Protein AF-A0A9Q0XTI0-F1 (afdb_monomer_lite)

Organism: NCBI:txid171643

Secondary structure (DSSP, 8-state):
--HHHHHHHHHHHHHHHHHHHHHHHHHHHHHHHHHHHHHHHHHHHHHIIIIIHHHHHHHHHHHHHHHHHIIIIIHHHHHHHHHHHHHHHHHHHHIIIIIHHHHHHHHHHH-

Foldseek 3Di:
DVVVVVVVVVVVVVVVVVVVVVVVVVVVVVVVVVVVVVCVVVVVVVVCVVPVVVVVVVVVVVCVVVVCCCVVPVVVVVVVVVVVVVVVVVVVCCCVPPVVVVVVVVVVVVD

pLDDT: mean 83.45, std 9.12, range [47.94, 94.75]

Structure (mmCIF, N/CA/C/O backbone):
data_AF-A0A9Q0XTI0-F1
#
_entry.id   AF-A0A9Q0XTI0-F1
#
loop_
_atom_site.group_PDB
_atom_site.id
_atom_site.type_symbol
_atom_site.label_atom_id
_atom_site.label_alt_id
_atom_site.label_comp_id
_atom_site.label_asym_id
_atom_site.label_entity_id
_atom_site.label_seq_id
_atom_site.pdbx_PDB_ins_code
_atom_site.Cartn_x
_atom_site.Cartn_y
_atom_site.Cartn_z
_atom_site.occupancy
_atom_site.B_iso_or_equiv
_atom_site.auth_seq_id
_atom_site.auth_comp_id
_atom_site.auth_asym_id
_atom_site.auth_atom_id
_atom_site.pdbx_PDB_model_num
ATOM 1 N N . MET A 1 1 ? -58.675 4.256 59.075 1.00 47.94 1 MET A N 1
ATOM 2 C CA . MET A 1 1 ? -58.353 4.710 57.698 1.00 47.94 1 MET A CA 1
ATOM 3 C C . MET A 1 1 ? -56.946 5.324 57.542 1.00 47.94 1 MET A C 1
ATOM 5 O O . MET A 1 1 ? -56.525 5.539 56.415 1.00 47.94 1 MET A O 1
ATOM 9 N N . ALA A 1 2 ? -56.177 5.550 58.621 1.00 52.28 2 ALA A N 1
ATOM 10 C CA . ALA A 1 2 ? -54.845 6.176 58.552 1.00 52.28 2 ALA A CA 1
ATOM 11 C C . ALA A 1 2 ? -53.699 5.240 58.092 1.00 52.28 2 ALA A C 1
ATOM 13 O O . ALA A 1 2 ? -52.736 5.691 57.480 1.00 52.28 2 ALA A O 1
ATOM 14 N N . ILE A 1 3 ? -53.818 3.926 58.316 1.00 53.50 3 ILE A N 1
ATOM 15 C CA . ILE A 1 3 ? -52.747 2.939 58.050 1.00 53.50 3 ILE A CA 1
ATOM 16 C C . ILE A 1 3 ? -52.538 2.694 56.540 1.00 53.50 3 ILE A C 1
ATOM 18 O O . ILE A 1 3 ? -51.439 2.402 56.078 1.00 53.50 3 ILE A O 1
ATOM 22 N N . HIS A 1 4 ? -53.579 2.887 55.727 1.00 52.53 4 HIS A N 1
ATOM 23 C CA . HIS A 1 4 ? -53.496 2.706 54.272 1.00 52.53 4 HIS A CA 1
ATOM 24 C C . HIS A 1 4 ? -52.693 3.818 53.566 1.00 52.53 4 HIS A C 1
ATOM 26 O O . HIS A 1 4 ? -52.244 3.641 52.429 1.00 52.53 4 HIS A O 1
ATOM 32 N N . ILE A 1 5 ? -52.510 4.964 54.232 1.00 57.59 5 ILE A N 1
ATOM 33 C CA . ILE A 1 5 ? -51.830 6.146 53.689 1.00 57.59 5 ILE A CA 1
ATOM 34 C C . ILE A 1 5 ? -50.306 5.992 53.823 1.00 57.59 5 ILE A C 1
ATOM 36 O O . ILE A 1 5 ? -49.574 6.306 52.883 1.00 57.59 5 ILE A O 1
ATOM 40 N N . THR A 1 6 ? -49.824 5.412 54.926 1.00 62.59 6 THR A N 1
ATOM 41 C CA . THR A 1 6 ? -48.395 5.135 55.155 1.00 62.59 6 THR A CA 1
ATOM 42 C C . THR A 1 6 ? -47.876 3.994 54.279 1.00 62.59 6 THR A C 1
ATOM 44 O O . THR A 1 6 ? -46.818 4.133 53.665 1.00 62.59 6 THR A O 1
ATOM 47 N N . ALA A 1 7 ? -48.653 2.919 54.102 1.00 66.94 7 ALA A N 1
ATOM 48 C CA . ALA A 1 7 ? -48.289 1.808 53.215 1.00 66.94 7 ALA A CA 1
ATOM 49 C C . ALA A 1 7 ? -48.103 2.257 51.749 1.00 66.94 7 ALA A C 1
ATO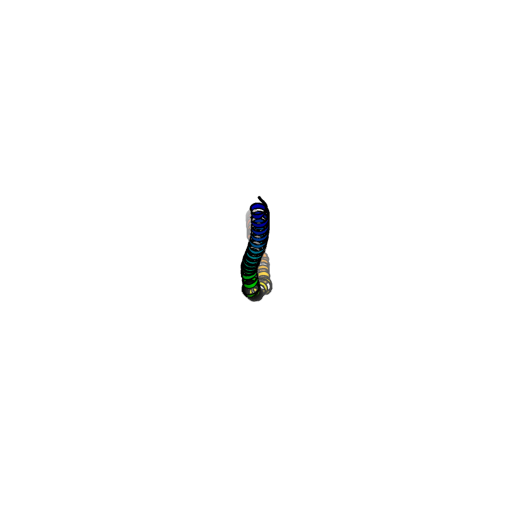M 51 O O . ALA A 1 7 ? -47.138 1.874 51.085 1.00 66.94 7 ALA A O 1
ATOM 52 N N . ARG A 1 8 ? -48.978 3.145 51.249 1.00 71.81 8 ARG A N 1
ATOM 53 C CA . ARG A 1 8 ? -48.851 3.731 49.900 1.00 71.81 8 ARG A CA 1
ATOM 54 C C . ARG A 1 8 ? -47.629 4.638 49.749 1.00 71.81 8 ARG A C 1
ATOM 56 O O . ARG A 1 8 ? -47.077 4.703 48.652 1.00 71.81 8 ARG A O 1
ATOM 63 N N . GLY A 1 9 ? -47.228 5.348 50.805 1.00 77.25 9 GLY A N 1
ATOM 64 C CA . GLY A 1 9 ? -46.028 6.190 50.811 1.00 77.25 9 GLY A CA 1
ATOM 65 C C . GLY A 1 9 ? -44.742 5.364 50.741 1.00 77.25 9 GLY A C 1
ATOM 66 O O . GLY A 1 9 ? -43.887 5.625 49.894 1.00 77.25 9 GLY A O 1
ATOM 67 N N . ILE A 1 10 ? -44.660 4.306 51.553 1.00 80.00 10 ILE A N 1
ATOM 68 C CA . ILE A 1 10 ? -43.525 3.370 51.586 1.00 80.00 10 ILE A CA 1
ATOM 69 C C . ILE A 1 10 ? -43.374 2.659 50.237 1.00 80.00 10 ILE A C 1
ATOM 71 O O . ILE A 1 10 ? -42.282 2.638 49.670 1.00 80.00 10 ILE A O 1
ATOM 75 N N . PHE A 1 11 ? -44.475 2.170 49.658 1.00 82.75 11 PHE A N 1
ATOM 76 C CA . PHE A 1 11 ? -44.453 1.511 48.349 1.00 82.75 11 PHE A CA 1
ATOM 77 C C . PHE A 1 11 ? -43.999 2.455 47.221 1.00 82.75 11 PHE A C 1
ATOM 79 O O . PHE A 1 11 ? -43.271 2.054 46.313 1.00 82.75 11 PHE A O 1
ATOM 86 N N . ARG A 1 12 ? -44.371 3.743 47.291 1.00 81.06 12 ARG A N 1
ATOM 87 C CA . ARG A 1 12 ? -43.904 4.766 46.339 1.00 81.06 12 ARG A CA 1
ATOM 88 C C . ARG A 1 12 ? -42.403 5.032 46.466 1.00 81.06 12 ARG A C 1
ATOM 90 O O . ARG A 1 12 ? -41.736 5.186 45.445 1.00 81.06 12 ARG A O 1
ATOM 97 N N . CYS A 1 13 ? -41.884 5.079 47.693 1.00 83.31 13 CYS A N 1
ATOM 98 C CA . CYS A 1 13 ? -40.461 5.286 47.954 1.00 83.31 13 CYS A CA 1
ATOM 99 C C . CYS A 1 13 ? -39.633 4.084 47.477 1.00 83.31 13 CYS A C 1
ATOM 101 O O . CYS A 1 13 ? -38.671 4.254 46.731 1.00 83.31 13 CYS A O 1
ATOM 103 N N . PHE A 1 14 ? -40.092 2.868 47.785 1.00 85.25 14 PHE A N 1
ATOM 104 C CA . PHE A 1 14 ? -39.481 1.627 47.311 1.00 85.25 14 PHE A CA 1
ATOM 105 C C . PHE A 1 14 ? -39.441 1.556 45.780 1.00 85.25 14 PHE A C 1
ATOM 107 O O . PHE A 1 14 ? -38.397 1.274 45.201 1.00 85.25 14 PHE A O 1
ATOM 114 N N . ARG A 1 15 ? -40.541 1.912 45.102 1.00 87.19 15 ARG A N 1
ATOM 115 C CA . ARG A 1 15 ? -40.588 1.960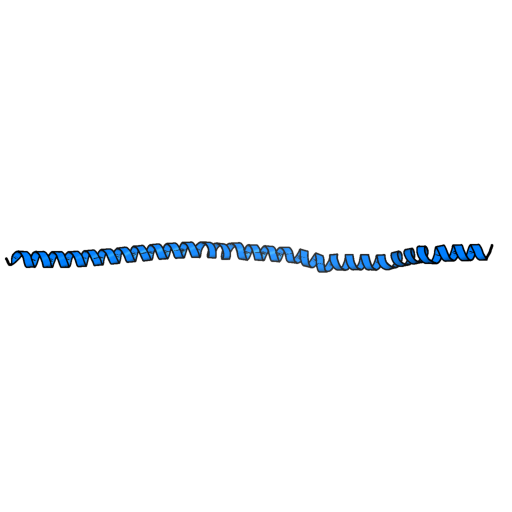 43.632 1.00 87.19 15 ARG A CA 1
ATOM 116 C C . ARG A 1 15 ? -39.605 2.978 43.044 1.00 87.19 15 ARG A C 1
ATOM 118 O O . ARG A 1 15 ? -39.006 2.702 42.009 1.00 87.19 15 ARG A O 1
ATOM 125 N N . LYS A 1 16 ? -39.419 4.136 43.690 1.00 88.56 16 LYS A N 1
ATOM 126 C CA . LYS A 1 16 ? -38.415 5.134 43.280 1.00 88.56 16 LYS A CA 1
ATOM 127 C C . LYS A 1 16 ? -36.994 4.601 43.433 1.00 88.56 16 LYS A C 1
ATOM 129 O O . LYS A 1 16 ? -36.211 4.731 42.501 1.00 88.56 16 LYS A O 1
ATOM 134 N N . ILE A 1 17 ? -36.681 3.982 44.570 1.00 88.56 17 ILE A N 1
ATOM 135 C CA . ILE A 1 17 ? -35.359 3.401 44.834 1.00 88.56 17 ILE A CA 1
ATOM 136 C C . ILE A 1 17 ? -35.063 2.287 43.827 1.00 88.56 17 ILE A C 1
ATOM 138 O O . ILE A 1 17 ? -34.018 2.314 43.187 1.00 88.56 17 ILE A O 1
ATOM 142 N N . LEU A 1 18 ? -36.012 1.372 43.610 1.00 89.38 18 LEU A N 1
ATOM 143 C CA . LEU A 1 18 ? -35.893 0.308 42.613 1.00 89.38 18 LEU A CA 1
ATOM 144 C C . LEU A 1 18 ? -35.651 0.880 41.209 1.00 89.38 18 LEU A C 1
ATOM 146 O O . LEU A 1 18 ? -34.775 0.405 40.496 1.00 89.38 18 LEU A O 1
ATOM 150 N N . SER A 1 19 ? -36.392 1.926 40.830 1.00 90.25 19 SER A N 1
ATOM 151 C CA . SER A 1 19 ? -36.207 2.597 39.542 1.00 90.25 19 SER A CA 1
ATOM 152 C C . SER A 1 19 ? -34.813 3.205 39.413 1.00 90.25 19 SER A C 1
ATOM 154 O O . SER A 1 19 ? -34.203 3.051 38.367 1.00 90.25 19 SER A O 1
ATOM 156 N N . ILE A 1 20 ? -34.299 3.869 40.453 1.00 92.50 20 ILE A N 1
ATOM 157 C CA . ILE A 1 20 ? -32.959 4.475 40.438 1.00 92.50 20 ILE A CA 1
ATOM 158 C C . ILE A 1 20 ? -31.886 3.394 40.311 1.00 92.50 20 ILE A C 1
ATOM 160 O O . ILE A 1 20 ? -30.997 3.519 39.473 1.00 92.50 20 ILE A O 1
ATOM 164 N N . VAL A 1 21 ? -31.990 2.319 41.095 1.00 93.62 21 VAL A N 1
ATOM 165 C CA . VAL A 1 21 ? -31.057 1.186 41.028 1.00 93.62 21 VAL A CA 1
ATOM 166 C C . VAL A 1 21 ? -31.064 0.572 39.630 1.00 93.62 21 VAL A C 1
ATOM 168 O O . VAL A 1 21 ? -30.000 0.335 39.067 1.00 93.62 21 VAL A O 1
ATOM 171 N N . PHE A 1 22 ? -32.245 0.380 39.036 1.00 91.75 22 PHE A N 1
ATOM 172 C CA . PHE A 1 22 ? -32.365 -0.156 37.683 1.00 91.75 22 PHE A CA 1
ATOM 173 C C . PHE A 1 22 ? -31.726 0.769 36.640 1.00 91.75 22 PHE A C 1
ATOM 175 O O . PHE A 1 22 ? -31.006 0.293 35.768 1.00 91.75 22 PHE A O 1
ATOM 182 N N . THR A 1 23 ? -31.917 2.086 36.756 1.00 92.12 23 THR A N 1
ATOM 183 C CA . THR A 1 23 ? -31.284 3.066 35.861 1.00 92.12 23 THR A CA 1
ATOM 184 C C . THR A 1 23 ? -29.762 3.053 35.984 1.00 92.12 23 THR A C 1
ATOM 186 O O . THR A 1 23 ? -29.074 3.075 34.968 1.00 92.12 23 THR A O 1
ATOM 189 N N . VAL A 1 24 ? -29.222 2.985 37.205 1.00 93.88 24 VAL A N 1
ATOM 190 C CA . VAL A 1 24 ? -27.767 2.911 37.433 1.00 93.88 24 VAL A CA 1
ATOM 191 C C . VAL A 1 24 ? -27.192 1.633 36.825 1.00 93.88 24 VAL A C 1
ATOM 193 O O . VAL A 1 24 ? -26.192 1.693 36.117 1.00 93.88 24 VAL A O 1
ATOM 196 N N . LEU A 1 25 ? -27.858 0.496 37.034 1.00 93.00 25 LEU A N 1
ATOM 197 C CA . LEU A 1 25 ? -27.438 -0.799 36.498 1.00 93.00 25 LEU A CA 1
ATOM 198 C C . LEU A 1 25 ? -27.495 -0.812 34.962 1.00 93.00 25 LEU A C 1
ATOM 200 O O . LEU A 1 25 ? -26.594 -1.330 34.307 1.00 93.00 25 LEU A O 1
ATOM 204 N N . PHE A 1 26 ? -28.514 -0.176 34.378 1.00 93.31 26 PHE A N 1
ATOM 205 C CA . PHE A 1 26 ? -28.628 -0.022 32.931 1.00 93.31 26 PHE A CA 1
ATOM 206 C C . PHE A 1 26 ? -27.531 0.883 32.360 1.00 93.31 26 PHE A C 1
ATOM 208 O O . PHE A 1 26 ? -26.937 0.535 31.344 1.00 93.31 26 PHE A O 1
ATOM 215 N N . CYS A 1 27 ? -27.217 2.002 33.021 1.00 92.75 27 CYS A N 1
ATOM 216 C CA . CYS A 1 27 ? -26.106 2.877 32.636 1.00 92.75 27 CYS A CA 1
ATOM 217 C C . CYS A 1 27 ? -24.755 2.157 32.693 1.00 92.75 27 CYS A C 1
ATOM 219 O O . CYS A 1 27 ? -23.964 2.301 31.764 1.00 92.75 27 CYS A O 1
ATOM 221 N N . ASP A 1 28 ? -24.501 1.373 33.742 1.00 93.81 28 ASP A N 1
ATOM 222 C CA . ASP A 1 28 ? -23.265 0.594 33.878 1.00 93.81 28 ASP A CA 1
ATOM 223 C C . ASP A 1 28 ? -23.127 -0.432 32.743 1.00 93.81 28 ASP A C 1
ATOM 225 O O . ASP A 1 28 ? -22.100 -0.495 32.063 1.00 93.81 28 ASP A O 1
ATOM 229 N N . LEU A 1 29 ? -24.214 -1.152 32.444 1.00 94.00 29 LEU A N 1
ATOM 230 C CA . LEU A 1 29 ? -24.267 -2.090 31.325 1.00 94.00 29 LEU A CA 1
ATOM 231 C C . LEU A 1 29 ? -23.989 -1.388 29.986 1.00 94.00 29 LEU A C 1
ATOM 233 O O . LEU A 1 29 ? -23.196 -1.879 29.182 1.00 94.00 29 LEU A O 1
ATOM 237 N N . LEU A 1 30 ? -24.611 -0.230 29.752 1.00 93.75 30 LEU A N 1
ATOM 238 C CA . LEU A 1 30 ? -24.442 0.552 28.526 1.00 93.75 30 LEU A CA 1
ATOM 239 C C . LEU A 1 30 ? -23.010 1.057 28.367 1.00 93.75 30 LEU A C 1
ATOM 241 O O . LEU A 1 30 ? -22.450 0.982 27.2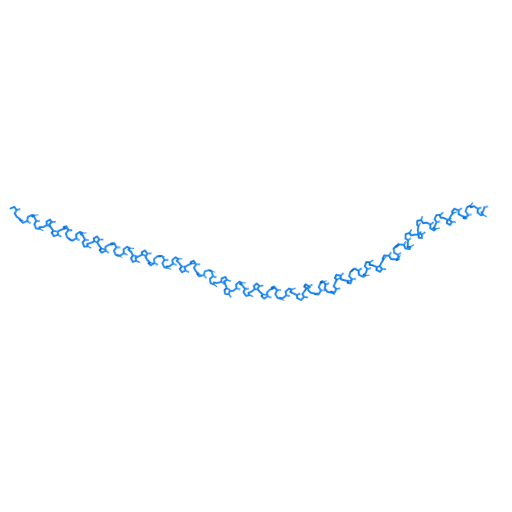75 1.00 93.75 30 LEU A O 1
ATOM 245 N N . LEU A 1 31 ? -22.404 1.528 29.457 1.00 94.75 31 LEU A N 1
ATOM 246 C CA . LEU A 1 31 ? -21.016 1.969 29.477 1.00 94.75 31 LEU A CA 1
ATOM 247 C C . LEU A 1 31 ? -20.075 0.808 29.142 1.00 94.75 31 LEU A C 1
ATOM 249 O O . LEU A 1 31 ? -19.171 0.960 28.321 1.00 94.75 31 LEU A O 1
ATOM 253 N N . ARG A 1 32 ? -20.329 -0.376 29.707 1.00 94.31 32 ARG A N 1
ATOM 254 C CA . ARG A 1 32 ? -19.529 -1.577 29.454 1.00 94.31 32 ARG A CA 1
ATOM 255 C C . ARG A 1 32 ? -19.652 -2.068 28.012 1.00 94.31 32 ARG A C 1
ATOM 257 O O . ARG A 1 32 ? -18.641 -2.405 27.400 1.00 94.31 32 ARG A O 1
ATOM 264 N N . ILE A 1 33 ? -20.865 -2.067 27.456 1.00 94.44 33 ILE A N 1
ATOM 265 C CA . ILE A 1 33 ? -21.112 -2.403 26.046 1.00 94.44 33 ILE A CA 1
ATOM 266 C C . ILE A 1 33 ? -20.415 -1.389 25.135 1.00 94.44 33 ILE A C 1
ATOM 268 O O . ILE A 1 33 ? -19.724 -1.789 24.204 1.00 94.44 33 ILE A O 1
ATOM 272 N N . SER A 1 34 ? -20.544 -0.094 25.430 1.00 94.44 34 SER A N 1
ATOM 273 C CA . SER A 1 34 ? -19.894 0.976 24.667 1.00 94.44 34 SER A CA 1
ATOM 274 C C . SER A 1 34 ? -18.372 0.824 24.669 1.00 94.44 34 SER A C 1
ATOM 276 O O . SER A 1 34 ? -17.741 0.882 23.615 1.00 94.44 34 SER A O 1
ATOM 278 N N . PHE A 1 35 ? -17.777 0.529 25.828 1.00 94.19 35 PHE A N 1
ATOM 279 C CA . PHE A 1 35 ? -16.337 0.310 25.948 1.00 94.19 35 PHE A CA 1
ATOM 280 C C . PHE A 1 35 ? -15.864 -0.914 25.155 1.00 94.19 35 PHE A C 1
ATOM 282 O O . PHE A 1 35 ? -14.860 -0.846 24.449 1.00 94.19 35 PHE A O 1
ATOM 289 N N . MET A 1 36 ? -16.607 -2.023 25.220 1.00 93.00 36 MET A N 1
ATOM 290 C CA . MET A 1 36 ? -16.309 -3.219 24.428 1.00 93.00 36 MET A CA 1
ATOM 291 C C . MET A 1 36 ? -16.402 -2.941 22.928 1.00 93.00 36 MET A C 1
ATOM 293 O O . MET A 1 36 ? -15.542 -3.379 22.171 1.00 93.00 36 MET A O 1
ATOM 297 N N . LEU A 1 37 ? -17.412 -2.185 22.501 1.00 93.00 37 LEU A N 1
ATOM 298 C CA . LEU A 1 37 ? -17.626 -1.844 21.099 1.00 93.00 37 LEU A CA 1
ATOM 299 C C . LEU A 1 37 ? -16.527 -0.907 20.579 1.00 93.00 37 LEU A C 1
ATOM 301 O O . LEU A 1 37 ? -15.994 -1.129 19.494 1.00 93.00 37 LEU A O 1
ATOM 305 N N . LEU A 1 38 ? -16.116 0.073 21.389 1.00 92.81 38 LEU A N 1
ATOM 306 C CA . LEU A 1 38 ? -14.962 0.927 21.111 1.00 92.81 38 LEU A CA 1
ATOM 307 C C . LEU A 1 38 ? -13.684 0.094 20.958 1.00 92.81 38 LEU A C 1
ATOM 309 O O . LEU A 1 38 ? -12.951 0.268 19.989 1.00 92.81 38 LEU A O 1
ATOM 313 N N . 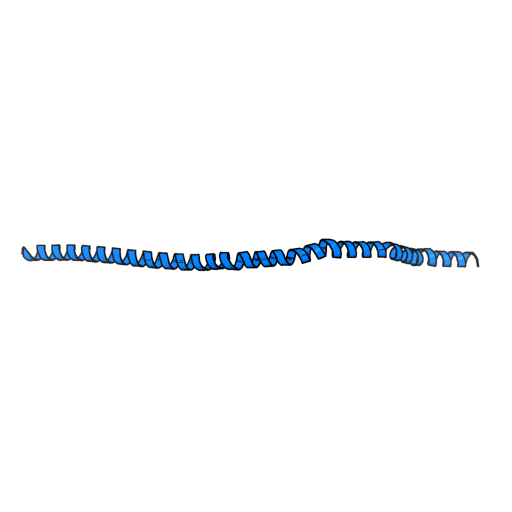PHE A 1 39 ? -13.432 -0.832 21.886 1.00 93.12 39 PHE A N 1
ATOM 314 C CA . PHE A 1 39 ? -12.265 -1.709 21.831 1.00 93.12 39 PHE A CA 1
ATOM 315 C C . PHE A 1 39 ? -12.270 -2.573 20.567 1.00 93.12 39 PHE A C 1
ATOM 317 O O . PHE A 1 39 ? -11.254 -2.673 19.883 1.00 93.12 39 PHE A O 1
ATOM 324 N N . PHE A 1 40 ? -13.425 -3.137 20.211 1.00 92.38 40 PHE A N 1
ATOM 325 C CA . PHE A 1 40 ? -13.576 -3.963 19.015 1.00 92.38 40 PHE A CA 1
ATOM 326 C C . PHE A 1 40 ? -13.348 -3.182 17.720 1.00 92.38 40 PHE A C 1
ATOM 328 O O . PHE A 1 40 ? -12.856 -3.746 16.749 1.00 92.38 40 PHE A O 1
ATOM 335 N N . ILE A 1 41 ? -13.686 -1.890 17.705 1.00 90.12 41 ILE A N 1
ATOM 336 C CA . ILE A 1 41 ? -13.393 -0.998 16.581 1.00 90.12 41 ILE A CA 1
ATOM 337 C C . ILE A 1 41 ? -11.910 -0.636 16.558 1.00 90.12 41 ILE A C 1
ATOM 339 O O . ILE A 1 41 ? -11.307 -0.648 15.493 1.00 90.12 41 ILE A O 1
ATOM 343 N N . LEU A 1 42 ? -11.301 -0.338 17.706 1.00 91.25 42 LEU A N 1
ATOM 344 C CA . LEU A 1 42 ? -9.909 0.109 17.781 1.00 91.25 42 LEU A CA 1
ATOM 345 C C . LEU A 1 42 ? -8.908 -1.011 17.453 1.00 91.25 42 LEU A C 1
ATOM 347 O O . LEU A 1 42 ? -7.867 -0.758 16.850 1.00 91.25 42 LEU A O 1
ATOM 351 N N . LEU A 1 43 ? -9.230 -2.252 17.822 1.00 90.00 43 LEU A N 1
ATOM 352 C CA . LEU A 1 43 ? -8.373 -3.421 17.632 1.00 90.00 43 LEU A CA 1
ATOM 353 C C . LEU A 1 43 ? -7.953 -3.656 16.163 1.00 90.00 43 LEU A C 1
ATOM 355 O O . LEU A 1 43 ? -6.751 -3.755 15.913 1.00 90.00 43 LEU A O 1
ATOM 359 N N . PRO A 1 44 ? -8.860 -3.701 15.164 1.00 86.31 44 PRO A N 1
ATOM 360 C CA . PRO A 1 44 ? -8.469 -3.845 13.765 1.00 86.31 44 PRO A CA 1
ATOM 361 C C . PRO A 1 44 ? -7.656 -2.650 13.255 1.00 86.31 44 PRO A C 1
ATOM 363 O O . PRO A 1 44 ? -6.730 -2.859 12.477 1.00 86.31 44 PRO A O 1
ATOM 366 N N . PHE A 1 45 ? -7.927 -1.420 13.713 1.00 88.38 45 PHE A N 1
ATOM 367 C CA . PHE A 1 45 ? -7.093 -0.264 13.353 1.00 88.38 45 PHE A CA 1
ATOM 368 C C . PHE A 1 45 ? -5.662 -0.419 13.864 1.00 88.38 45 PHE A C 1
ATOM 370 O O . PHE A 1 45 ? -4.720 -0.139 13.125 1.00 88.38 45 PHE A O 1
ATOM 377 N N . PHE A 1 46 ? -5.498 -0.904 15.094 1.00 88.25 46 PHE A N 1
ATOM 378 C CA . PHE A 1 46 ? -4.183 -1.153 15.670 1.00 88.25 46 PHE A CA 1
ATOM 379 C C . PHE A 1 46 ? -3.423 -2.236 14.896 1.00 88.25 46 PHE A C 1
ATOM 381 O O . PHE A 1 46 ? -2.263 -2.041 14.552 1.00 88.25 46 PHE A O 1
ATOM 388 N N . ILE A 1 47 ? -4.096 -3.332 14.534 1.00 85.50 47 ILE A N 1
ATOM 389 C CA . ILE A 1 47 ? -3.507 -4.420 13.737 1.00 85.50 47 ILE A CA 1
ATOM 390 C C . ILE A 1 47 ? -3.077 -3.923 12.348 1.00 85.50 47 ILE A C 1
ATOM 392 O O . ILE A 1 47 ? -1.986 -4.244 11.879 1.00 85.50 47 ILE A O 1
ATOM 396 N N . ILE A 1 48 ? -3.914 -3.123 11.680 1.00 84.88 48 ILE A N 1
ATOM 397 C CA . ILE A 1 48 ? -3.576 -2.547 10.371 1.00 84.88 48 ILE A CA 1
ATOM 398 C C . ILE A 1 48 ? -2.363 -1.624 10.500 1.00 84.88 48 ILE A C 1
ATOM 400 O O . ILE A 1 48 ? -1.433 -1.707 9.698 1.00 84.88 48 ILE A O 1
ATOM 404 N N . TYR A 1 49 ? -2.351 -0.767 11.518 1.00 85.56 49 TYR A N 1
ATOM 405 C CA . TYR A 1 49 ? -1.247 0.153 11.743 1.00 85.56 49 TYR A CA 1
ATOM 406 C C . TYR A 1 49 ? 0.071 -0.583 12.020 1.00 85.56 49 TYR A C 1
ATOM 408 O O . TYR A 1 49 ? 1.087 -0.275 11.400 1.00 85.56 49 TYR A O 1
ATOM 416 N N . ASP A 1 50 ? 0.043 -1.580 12.903 1.00 86.00 50 ASP A N 1
ATOM 417 C CA . ASP A 1 50 ? 1.243 -2.278 13.362 1.00 86.00 50 ASP A CA 1
ATOM 418 C C . ASP A 1 50 ? 1.793 -3.282 12.343 1.00 86.00 50 ASP A C 1
ATOM 420 O O . ASP A 1 50 ? 2.998 -3.501 12.278 1.00 86.00 50 ASP A O 1
ATOM 424 N N . HIS A 1 51 ? 0.944 -3.895 11.514 1.00 80.44 51 HIS A N 1
ATOM 425 C CA . HIS A 1 51 ? 1.393 -4.949 10.597 1.00 80.44 51 HIS A CA 1
ATOM 426 C C . HIS A 1 51 ? 1.313 -4.563 9.124 1.00 80.44 51 HIS A C 1
ATOM 428 O O . HIS A 1 51 ? 2.234 -4.865 8.360 1.00 80.44 51 HIS A O 1
ATOM 434 N N . VAL A 1 52 ? 0.247 -3.887 8.691 1.00 80.06 52 VAL A N 1
ATOM 435 C CA . VAL A 1 52 ? 0.022 -3.622 7.260 1.00 80.06 52 VAL A CA 1
ATOM 436 C C . VAL A 1 52 ? 0.911 -2.485 6.769 1.00 80.06 52 VAL A C 1
ATOM 438 O O . VAL A 1 52 ? 1.548 -2.623 5.727 1.00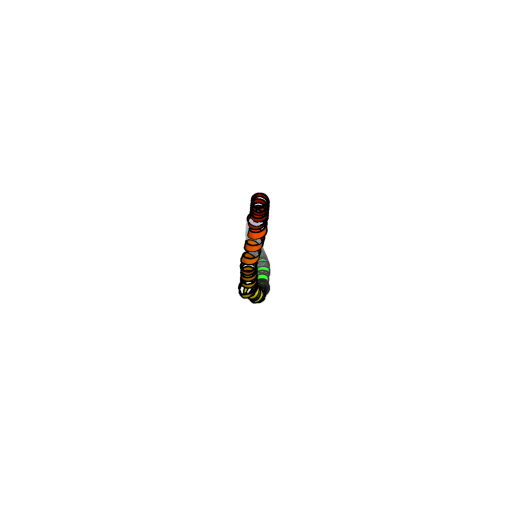 80.06 52 VAL A O 1
ATOM 441 N N . ILE A 1 53 ? 1.016 -1.393 7.528 1.00 82.06 53 ILE A N 1
ATOM 442 C CA . ILE A 1 53 ? 1.854 -0.242 7.159 1.00 82.06 53 ILE A CA 1
ATOM 443 C C . ILE A 1 53 ? 3.338 -0.625 7.017 1.00 82.06 53 ILE A C 1
ATOM 445 O O . ILE A 1 53 ? 3.912 -0.344 5.960 1.00 82.06 53 ILE A O 1
ATOM 449 N N . PRO A 1 54 ? 3.988 -1.288 7.996 1.00 84.50 54 PRO A N 1
ATOM 450 C CA . PRO A 1 54 ? 5.397 -1.645 7.849 1.00 84.50 54 PRO A CA 1
ATOM 451 C C . PRO A 1 54 ? 5.627 -2.698 6.764 1.00 84.50 54 PRO A C 1
ATOM 453 O O . PRO A 1 54 ? 6.613 -2.603 6.035 1.00 84.50 54 PRO A O 1
ATOM 456 N N . SER A 1 55 ? 4.712 -3.658 6.593 1.00 84.50 55 SER A N 1
ATOM 457 C CA . SER A 1 55 ? 4.810 -4.647 5.510 1.00 84.50 55 SER A CA 1
ATOM 458 C C . SER A 1 55 ? 4.715 -3.987 4.133 1.00 84.50 55 SER A C 1
ATOM 460 O O . SER A 1 55 ? 5.510 -4.288 3.243 1.00 84.50 55 SER A O 1
ATOM 462 N N . PHE A 1 56 ? 3.790 -3.037 3.967 1.00 84.88 56 PHE A N 1
ATOM 463 C CA . PHE A 1 56 ? 3.659 -2.257 2.739 1.00 84.88 56 PHE A CA 1
ATOM 464 C C . PHE A 1 56 ? 4.910 -1.414 2.471 1.00 84.88 56 PHE A C 1
ATOM 466 O O . PHE A 1 56 ? 5.410 -1.381 1.348 1.00 84.88 56 PHE A O 1
ATOM 473 N N . TRP A 1 57 ? 5.463 -0.782 3.508 1.00 86.38 57 TRP A N 1
ATOM 474 C CA . TRP A 1 57 ? 6.691 -0.001 3.396 1.00 86.38 57 TRP A CA 1
ATOM 475 C C . TRP A 1 57 ? 7.896 -0.857 2.982 1.00 86.38 57 TRP A C 1
ATOM 477 O O . TRP A 1 57 ? 8.658 -0.473 2.094 1.00 86.38 57 TRP A O 1
ATOM 487 N N . LEU A 1 58 ? 8.056 -2.040 3.582 1.00 88.12 58 LEU A N 1
ATOM 488 C CA . LEU A 1 58 ? 9.115 -2.987 3.224 1.00 88.12 58 LEU A CA 1
ATOM 489 C C . LEU A 1 58 ? 8.979 -3.476 1.779 1.00 88.12 58 LEU A C 1
ATOM 491 O O . LEU A 1 58 ? 9.977 -3.542 1.063 1.00 88.12 58 LEU A O 1
ATOM 495 N N . PHE A 1 59 ? 7.754 -3.763 1.337 1.00 86.12 59 PHE A N 1
ATOM 496 C CA . PHE A 1 59 ? 7.474 -4.144 -0.045 1.00 86.12 59 PHE A CA 1
ATOM 497 C C . PHE A 1 59 ? 7.781 -3.013 -1.037 1.00 86.12 59 PHE A C 1
ATOM 499 O O . PHE A 1 59 ? 8.428 -3.233 -2.059 1.00 86.12 59 PHE A O 1
ATOM 506 N N . ALA A 1 60 ? 7.379 -1.779 -0.731 1.00 82.44 60 ALA A N 1
ATOM 507 C CA . ALA A 1 60 ? 7.701 -0.630 -1.573 1.00 82.44 60 ALA A CA 1
ATOM 508 C C . ALA A 1 60 ? 9.223 -0.437 -1.692 1.00 82.44 60 ALA A C 1
ATOM 510 O O . ALA A 1 60 ? 9.753 -0.217 -2.782 1.00 82.44 60 ALA A O 1
ATOM 511 N N . ARG A 1 61 ? 9.944 -0.602 -0.579 1.00 86.75 61 ARG A N 1
ATOM 512 C CA . ARG A 1 61 ? 11.403 -0.485 -0.543 1.00 86.75 61 ARG A CA 1
ATOM 513 C C . ARG A 1 61 ? 12.111 -1.602 -1.314 1.00 86.75 61 ARG A C 1
ATOM 515 O O . ARG A 1 61 ? 13.148 -1.344 -1.917 1.00 86.75 61 ARG A O 1
ATOM 522 N N . SER A 1 62 ? 11.570 -2.821 -1.329 1.00 84.06 62 SER A N 1
ATOM 523 C CA . SER A 1 62 ? 12.135 -3.925 -2.117 1.00 84.06 62 SER A CA 1
ATOM 524 C C . SER A 1 62 ? 11.870 -3.788 -3.620 1.00 84.06 62 SER A C 1
ATOM 526 O O . SER A 1 62 ? 12.667 -4.272 -4.422 1.00 84.06 62 SER A O 1
ATOM 528 N N . MET A 1 63 ? 10.810 -3.078 -4.014 1.00 79.62 63 MET A N 1
ATOM 529 C CA . MET A 1 63 ? 10.512 -2.765 -5.418 1.00 79.62 63 MET A CA 1
ATOM 530 C C . MET A 1 63 ? 11.378 -1.640 -5.992 1.00 79.62 63 MET A C 1
ATOM 532 O O . MET A 1 63 ? 11.614 -1.595 -7.199 1.00 79.62 63 MET A O 1
ATOM 536 N N . GLN A 1 64 ? 11.894 -0.754 -5.142 1.00 82.75 64 GLN A N 1
ATOM 537 C CA . GLN A 1 64 ? 12.745 0.363 -5.547 1.00 82.75 64 GLN A CA 1
ATOM 538 C C . GLN A 1 64 ? 13.975 -0.042 -6.395 1.00 82.75 64 GLN A C 1
ATOM 540 O O . GLN A 1 64 ? 14.120 0.500 -7.488 1.00 82.75 64 GLN A O 1
ATOM 545 N N . PRO A 1 65 ? 14.820 -1.025 -6.012 1.00 80.50 65 PRO A N 1
ATOM 546 C CA . PRO A 1 65 ? 15.966 -1.426 -6.837 1.00 80.50 65 PRO A CA 1
ATOM 547 C C . PRO A 1 65 ? 15.563 -2.038 -8.186 1.00 80.50 65 PRO A C 1
ATOM 549 O O . PRO A 1 65 ? 16.312 -1.939 -9.160 1.00 80.50 65 PRO A O 1
ATOM 552 N N . ILE A 1 66 ? 14.387 -2.670 -8.266 1.00 83.94 66 ILE A N 1
ATOM 553 C CA . ILE A 1 66 ? 13.856 -3.239 -9.512 1.00 83.94 66 ILE A CA 1
ATOM 554 C C . ILE A 1 66 ? 13.469 -2.104 -10.462 1.00 83.94 66 ILE A C 1
ATOM 556 O O . ILE A 1 66 ? 13.869 -2.116 -11.627 1.00 83.94 66 ILE A O 1
ATOM 560 N N . LEU A 1 67 ? 12.755 -1.099 -9.948 1.00 80.44 67 LEU A N 1
ATOM 561 C CA . LEU A 1 67 ? 12.410 0.124 -10.674 1.00 80.44 67 LEU A CA 1
ATOM 562 C C . LEU A 1 67 ? 13.666 0.874 -11.136 1.00 80.44 67 LEU A C 1
ATOM 564 O O . LEU A 1 67 ? 13.776 1.200 -12.317 1.00 80.44 67 LEU A O 1
ATOM 568 N N . ASP A 1 68 ? 14.645 1.060 -10.251 1.00 83.69 68 ASP A N 1
ATOM 569 C CA . ASP A 1 68 ? 15.907 1.730 -10.580 1.00 83.69 68 ASP A CA 1
A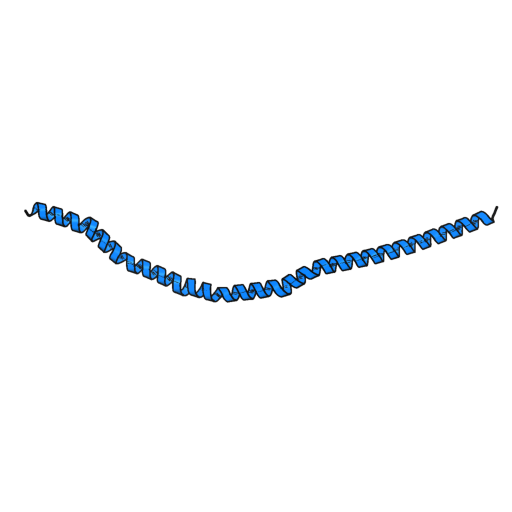TOM 570 C C . ASP A 1 68 ? 16.696 0.974 -11.654 1.00 83.69 68 ASP A C 1
ATOM 572 O O . ASP A 1 68 ? 17.251 1.578 -12.570 1.00 83.69 68 ASP A O 1
ATOM 576 N N . THR A 1 69 ? 16.721 -0.359 -11.601 1.00 80.94 69 THR A N 1
ATOM 577 C CA . THR A 1 69 ? 17.395 -1.171 -12.624 1.00 80.94 69 THR A CA 1
ATOM 578 C C . THR A 1 69 ? 16.663 -1.096 -13.964 1.00 80.94 69 THR A C 1
ATOM 580 O O . THR A 1 69 ? 17.295 -0.977 -15.019 1.00 80.94 69 THR A O 1
ATOM 583 N N . PHE A 1 70 ? 15.330 -1.131 -13.943 1.00 83.69 70 PHE A N 1
ATOM 584 C CA . PHE A 1 70 ? 14.514 -1.054 -15.148 1.00 83.69 70 PHE A CA 1
ATOM 585 C C . PHE A 1 70 ? 14.687 0.294 -15.857 1.00 83.69 70 PHE A C 1
ATOM 587 O O . PHE A 1 70 ? 15.033 0.328 -17.039 1.00 83.69 70 PHE A O 1
ATOM 594 N N . PHE A 1 71 ? 14.530 1.403 -15.132 1.00 80.25 71 PHE A N 1
ATOM 595 C CA . PHE A 1 71 ? 14.657 2.748 -15.697 1.00 80.25 71 PHE A CA 1
ATOM 596 C C . PHE A 1 71 ? 16.108 3.160 -15.949 1.00 80.25 71 PHE A C 1
ATOM 598 O O . PHE A 1 71 ? 16.391 3.813 -16.950 1.00 80.25 71 PHE A O 1
ATOM 605 N N . GLY A 1 72 ? 17.035 2.769 -15.076 1.00 80.31 72 GLY A N 1
ATOM 606 C CA . GLY A 1 72 ? 18.436 3.175 -15.159 1.00 80.31 72 GLY A CA 1
ATOM 607 C C . GLY A 1 72 ? 19.270 2.365 -16.148 1.00 80.31 72 GLY A C 1
ATOM 608 O O . GLY A 1 72 ? 20.275 2.868 -16.644 1.00 80.31 72 GLY A O 1
ATOM 609 N N . ARG A 1 73 ? 18.892 1.114 -16.449 1.00 78.50 73 ARG A N 1
ATOM 610 C CA . ARG A 1 73 ? 19.695 0.232 -17.318 1.00 78.50 73 ARG A CA 1
ATOM 611 C C . ARG A 1 73 ? 18.911 -0.388 -18.462 1.00 78.50 73 ARG A C 1
ATOM 613 O O . ARG A 1 73 ? 19.404 -0.396 -19.590 1.00 78.50 73 ARG A O 1
ATOM 620 N N . LEU A 1 74 ? 17.708 -0.899 -18.210 1.00 77.00 74 LEU A N 1
ATOM 621 C CA . LEU A 1 74 ? 16.956 -1.631 -19.233 1.00 77.00 74 LEU A CA 1
ATOM 622 C C . LEU A 1 74 ? 16.345 -0.694 -20.285 1.00 77.00 74 LEU A C 1
ATOM 624 O O . LEU A 1 74 ? 16.496 -0.919 -21.482 1.00 77.00 74 LEU A O 1
ATOM 628 N N . LEU A 1 75 ? 15.708 0.393 -19.850 1.00 83.88 75 LEU A N 1
ATOM 629 C CA . LEU A 1 75 ? 15.096 1.372 -20.749 1.00 83.88 75 LEU A CA 1
ATOM 630 C C . LEU A 1 75 ? 16.131 2.051 -21.672 1.00 83.88 75 LEU A C 1
ATOM 632 O O . LEU A 1 75 ? 15.911 2.081 -22.885 1.00 83.88 75 LEU A O 1
ATOM 636 N N . PRO A 1 76 ? 17.285 2.536 -21.165 1.00 84.44 76 PRO A N 1
ATOM 637 C CA . PRO A 1 76 ? 18.287 3.179 -22.008 1.00 84.44 76 PRO A CA 1
ATOM 638 C C . PRO A 1 76 ? 18.973 2.190 -22.953 1.00 84.44 76 PRO A C 1
ATOM 640 O O . PRO A 1 76 ? 19.270 2.550 -24.088 1.00 84.44 76 PRO A O 1
ATOM 643 N N . SER A 1 77 ? 19.198 0.941 -22.525 1.00 87.25 77 SER A N 1
ATOM 644 C CA . SER A 1 77 ? 19.791 -0.087 -23.395 1.00 87.25 77 SER A CA 1
ATOM 645 C C . SER A 1 77 ? 18.846 -0.507 -24.520 1.00 87.25 77 SER A C 1
ATOM 647 O O . SER A 1 77 ? 19.291 -0.629 -25.660 1.00 87.25 77 SER A O 1
ATOM 649 N N . LEU A 1 78 ? 17.542 -0.641 -24.249 1.00 86.31 78 LEU A N 1
ATOM 650 C CA . LEU A 1 78 ? 16.529 -0.857 -25.287 1.00 86.31 78 LEU A CA 1
ATOM 651 C C . LEU A 1 78 ? 16.485 0.309 -26.274 1.00 86.31 78 LEU A C 1
ATOM 653 O O . LEU A 1 78 ? 16.471 0.090 -27.484 1.00 86.31 78 LEU A O 1
ATOM 657 N N . PHE A 1 79 ? 16.517 1.544 -25.774 1.00 86.88 79 PHE A N 1
ATOM 658 C CA . PHE A 1 79 ? 16.537 2.724 -26.630 1.00 86.88 79 PHE A CA 1
ATOM 659 C C . PHE A 1 79 ? 17.798 2.776 -27.502 1.00 86.88 79 PHE A C 1
ATOM 661 O O . PHE A 1 79 ? 17.706 2.990 -28.709 1.00 86.88 79 PHE A O 1
ATOM 668 N N . ALA A 1 80 ? 18.969 2.501 -26.922 1.00 85.88 80 ALA A N 1
ATOM 669 C CA . ALA A 1 80 ? 20.234 2.435 -27.647 1.00 85.88 80 ALA A CA 1
ATOM 670 C C . ALA A 1 80 ? 20.246 1.323 -28.709 1.00 85.88 80 ALA A C 1
ATOM 672 O O . ALA A 1 80 ? 20.779 1.525 -29.798 1.00 85.88 80 ALA A O 1
ATOM 673 N N . LEU A 1 81 ? 19.632 0.170 -28.426 1.00 88.88 81 LEU A N 1
ATOM 674 C CA . LEU A 1 81 ? 19.491 -0.930 -29.381 1.00 88.88 81 LEU A CA 1
ATOM 675 C C . LEU A 1 81 ? 18.582 -0.541 -30.552 1.00 88.88 81 LEU A C 1
ATOM 677 O O . LEU A 1 81 ? 18.923 -0.774 -31.707 1.00 88.88 81 LEU A O 1
ATOM 681 N N . VAL A 1 82 ? 17.445 0.099 -30.279 1.00 85.69 82 VAL A N 1
ATOM 682 C CA . VAL A 1 82 ? 16.564 0.605 -31.341 1.00 85.69 82 VAL A CA 1
ATOM 683 C C . VAL A 1 82 ? 17.294 1.640 -32.198 1.00 85.69 82 VAL A C 1
ATOM 685 O O . VAL A 1 82 ? 17.227 1.587 -33.426 1.00 85.69 82 VAL A O 1
ATOM 688 N N . LEU A 1 83 ? 18.040 2.546 -31.564 1.00 87.69 83 LEU A N 1
ATOM 689 C CA . LEU A 1 83 ? 18.801 3.577 -32.261 1.00 87.69 83 LEU A CA 1
ATOM 690 C C . LEU A 1 83 ? 19.928 2.985 -33.120 1.00 87.69 83 LEU A C 1
ATOM 692 O O . LEU A 1 83 ? 20.179 3.481 -34.214 1.00 87.69 83 LEU A O 1
ATOM 696 N N . SER A 1 84 ? 20.582 1.913 -32.665 1.00 85.00 84 SER A N 1
ATOM 697 C CA . SER A 1 84 ? 21.651 1.246 -33.417 1.00 85.00 84 SER A CA 1
ATOM 698 C C . SER A 1 84 ? 21.132 0.388 -34.574 1.00 85.00 84 SER A C 1
ATOM 700 O O . SER A 1 84 ? 21.828 0.236 -35.577 1.00 85.00 84 SER A O 1
ATOM 702 N N . LEU A 1 85 ? 19.897 -0.119 -34.489 1.00 82.94 85 LEU A N 1
ATOM 703 C CA . LEU A 1 85 ? 19.236 -0.818 -35.596 1.00 82.94 85 LEU A CA 1
ATOM 704 C C . LEU A 1 85 ? 18.677 0.132 -36.664 1.00 82.94 85 LEU A C 1
ATOM 706 O O . LEU A 1 85 ? 18.438 -0.292 -37.795 1.00 82.94 85 LEU A O 1
ATOM 710 N N . LEU A 1 86 ? 18.487 1.411 -36.351 1.00 83.12 86 LEU A N 1
ATOM 711 C CA . LEU A 1 86 ? 17.894 2.372 -37.277 1.00 83.12 86 LEU A CA 1
ATOM 712 C C . LEU A 1 86 ? 18.752 2.608 -38.546 1.00 83.12 86 LEU A C 1
ATOM 714 O O . LEU A 1 86 ? 18.202 2.489 -39.643 1.00 83.12 86 LEU A O 1
ATOM 718 N N . PRO A 1 87 ? 20.081 2.835 -38.472 1.00 80.81 87 PRO A N 1
ATOM 719 C CA . PRO A 1 87 ? 20.935 2.973 -39.655 1.00 80.81 87 PRO A CA 1
ATOM 720 C C . PRO A 1 87 ? 20.927 1.764 -40.610 1.00 80.81 87 PRO A C 1
ATOM 722 O O . PRO A 1 87 ? 20.673 1.970 -41.799 1.00 80.81 87 PRO A O 1
ATOM 725 N N . PRO A 1 88 ? 21.154 0.507 -40.167 1.00 85.75 88 PRO A N 1
ATOM 726 C CA . PRO A 1 88 ? 21.152 -0.638 -41.078 1.00 85.75 88 PRO A CA 1
ATOM 727 C C . PRO A 1 88 ? 19.773 -0.892 -41.691 1.00 85.75 88 PRO A C 1
ATOM 729 O O . PRO A 1 88 ? 19.689 -1.255 -42.863 1.00 85.75 88 PRO A O 1
ATOM 732 N N . VAL A 1 89 ? 18.687 -0.642 -40.950 1.00 83.56 89 VAL A N 1
ATOM 733 C CA . VAL A 1 89 ? 17.324 -0.740 -41.489 1.00 83.56 89 VAL A CA 1
ATOM 734 C C . VAL A 1 89 ? 17.107 0.299 -42.592 1.00 83.56 89 VAL A C 1
ATOM 736 O O . VAL A 1 89 ? 16.648 -0.051 -43.679 1.00 83.56 89 VAL A O 1
ATOM 739 N N . VAL A 1 90 ? 17.495 1.557 -42.368 1.00 84.88 90 VAL A N 1
ATOM 740 C CA . VAL A 1 90 ? 17.383 2.623 -43.377 1.00 84.88 90 VAL A CA 1
ATOM 741 C C . VAL A 1 90 ? 18.219 2.306 -44.619 1.00 84.88 90 VAL A C 1
ATOM 743 O O . VAL A 1 90 ? 17.710 2.412 -45.735 1.00 84.88 90 VAL A O 1
ATOM 746 N N . VAL A 1 91 ? 19.464 1.851 -44.450 1.00 84.94 91 VAL A N 1
ATOM 747 C CA . VAL A 1 91 ? 20.350 1.466 -45.565 1.00 84.94 91 VAL A CA 1
ATOM 748 C C . VAL A 1 91 ? 19.769 0.293 -46.356 1.00 84.94 91 VAL A C 1
ATOM 750 O O . VAL A 1 91 ? 19.753 0.327 -47.590 1.00 84.94 91 VAL A O 1
ATOM 753 N N . PHE A 1 92 ? 19.236 -0.722 -45.675 1.00 88.06 92 PHE A N 1
ATOM 754 C CA . PHE A 1 92 ? 18.580 -1.859 -46.316 1.00 88.06 92 PHE A CA 1
ATOM 755 C C . PHE A 1 92 ? 17.364 -1.421 -47.141 1.00 88.06 92 PHE A C 1
ATOM 757 O O . PHE A 1 92 ? 17.231 -1.803 -48.307 1.00 88.06 92 PHE A O 1
ATOM 764 N N . PHE A 1 93 ? 16.497 -0.574 -46.577 1.00 85.38 93 PHE A N 1
ATOM 765 C CA . PHE A 1 93 ? 15.339 -0.043 -47.295 1.00 85.38 93 PHE A CA 1
ATOM 766 C C . PHE A 1 93 ? 15.741 0.831 -48.484 1.00 85.38 93 PHE A C 1
ATOM 768 O O . PHE A 1 93 ? 15.149 0.687 -49.554 1.00 85.38 93 PHE A O 1
ATOM 775 N N . PHE A 1 94 ? 16.752 1.690 -48.333 1.00 83.81 94 PHE A N 1
ATOM 776 C CA . PHE A 1 94 ? 17.262 2.538 -49.411 1.00 83.81 94 PHE A CA 1
ATOM 777 C C . PHE A 1 94 ? 17.822 1.696 -50.562 1.00 83.81 94 PHE A C 1
ATOM 779 O O . PHE A 1 94 ? 17.453 1.879 -51.723 1.00 83.81 94 PHE A O 1
ATOM 786 N N . THR A 1 95 ? 18.638 0.695 -50.234 1.00 82.44 95 THR A N 1
ATOM 787 C CA . THR A 1 95 ? 19.214 -0.228 -51.217 1.00 82.44 95 THR A CA 1
ATOM 788 C C . THR A 1 95 ? 18.114 -0.973 -51.965 1.00 82.44 95 THR A C 1
ATOM 790 O O . THR A 1 95 ? 18.080 -0.984 -53.195 1.00 82.44 95 THR A O 1
ATOM 793 N N . LYS A 1 96 ? 17.154 -1.537 -51.226 1.00 84.44 96 LYS A N 1
ATOM 794 C CA . LYS A 1 96 ? 16.089 -2.359 -51.798 1.00 84.44 96 LYS A CA 1
ATOM 795 C C . LYS A 1 96 ? 15.083 -1.560 -52.630 1.00 84.44 96 LYS A C 1
ATOM 797 O O . LYS A 1 96 ? 14.638 -2.048 -53.663 1.00 84.44 96 LYS A O 1
ATOM 802 N N . ARG A 1 97 ? 14.692 -0.360 -52.184 1.00 79.81 97 ARG A N 1
ATOM 803 C CA . ARG A 1 97 ? 13.646 0.445 -52.844 1.00 79.81 97 ARG A CA 1
ATOM 804 C C . ARG A 1 97 ? 14.159 1.413 -53.898 1.00 79.81 97 ARG A C 1
ATOM 806 O O . ARG A 1 97 ? 13.377 1.775 -54.767 1.00 79.81 97 ARG A O 1
ATOM 813 N N . ILE A 1 98 ? 15.403 1.872 -53.804 1.00 78.81 98 ILE A N 1
ATOM 814 C CA . ILE A 1 98 ? 15.930 2.912 -54.696 1.00 78.81 98 ILE A CA 1
ATOM 815 C C . ILE A 1 98 ? 17.052 2.340 -55.551 1.00 78.81 98 ILE A C 1
ATOM 817 O O . ILE A 1 98 ? 16.981 2.422 -56.772 1.00 78.81 98 ILE A O 1
ATOM 821 N N . LEU A 1 99 ? 18.049 1.703 -54.936 1.00 77.38 99 LEU A N 1
ATOM 822 C CA . LEU A 1 99 ? 19.267 1.307 -55.644 1.00 77.38 99 LEU A CA 1
ATOM 823 C C . LEU A 1 99 ? 19.030 0.173 -56.657 1.00 77.38 99 LEU A C 1
ATOM 825 O O . LEU A 1 99 ? 19.446 0.291 -57.804 1.00 77.38 99 LEU A O 1
ATOM 829 N N . ILE A 1 100 ? 18.307 -0.883 -56.267 1.00 81.00 100 ILE A N 1
ATOM 830 C CA . ILE A 1 100 ? 17.976 -2.024 -57.144 1.00 81.00 100 ILE A CA 1
ATOM 831 C C . ILE A 1 100 ? 17.120 -1.620 -58.364 1.00 81.00 100 ILE A C 1
ATOM 833 O O . ILE A 1 100 ? 17.489 -1.957 -59.490 1.00 81.00 100 ILE A O 1
ATOM 837 N N . PRO A 1 101 ? 15.984 -0.908 -58.215 1.00 80.31 101 PRO A N 1
ATOM 838 C CA . PRO A 1 101 ? 15.183 -0.530 -59.380 1.00 80.31 101 PRO A CA 1
ATOM 839 C C . PRO A 1 101 ? 15.885 0.502 -60.265 1.00 80.31 101 PRO A C 1
ATOM 841 O O . PRO A 1 101 ? 15.679 0.499 -61.478 1.00 80.31 101 PRO A O 1
ATOM 844 N N . LEU A 1 102 ? 16.725 1.368 -59.689 1.00 80.50 102 LEU A N 1
ATOM 845 C CA . LEU A 1 102 ? 17.523 2.311 -60.464 1.00 80.50 102 LEU A CA 1
ATOM 846 C C . LEU A 1 102 ? 18.624 1.589 -61.251 1.00 80.50 102 LEU A C 1
ATOM 848 O O . LEU A 1 102 ? 18.787 1.874 -62.433 1.00 80.50 102 LEU A O 1
ATOM 852 N N . SER A 1 103 ? 19.313 0.608 -60.653 1.00 77.44 103 SER A N 1
ATOM 853 C CA . SER A 1 103 ? 20.331 -0.174 -61.365 1.00 77.44 103 SER A CA 1
ATOM 854 C C . SER A 1 103 ? 19.726 -0.976 -62.515 1.00 77.44 103 SER A C 1
ATOM 856 O O . SER A 1 103 ? 20.309 -1.011 -63.590 1.00 77.44 103 SER A O 1
ATOM 858 N N . LEU A 1 104 ? 18.537 -1.563 -62.327 1.00 83.06 104 LEU A N 1
ATOM 859 C CA . LEU A 1 104 ? 17.817 -2.273 -63.388 1.00 83.06 104 LEU A CA 1
ATOM 860 C C . LEU A 1 104 ? 17.429 -1.344 -64.544 1.00 83.06 104 LEU A C 1
ATOM 862 O O . LEU A 1 104 ? 17.640 -1.698 -65.701 1.00 83.06 104 LEU A O 1
ATOM 866 N N . LYS A 1 105 ? 16.913 -0.144 -64.244 1.00 82.12 105 LYS A N 1
ATOM 867 C CA . LYS A 1 105 ? 16.577 0.851 -65.274 1.00 82.12 105 LYS A CA 1
ATOM 868 C C . LYS A 1 105 ? 17.806 1.337 -66.037 1.00 82.12 105 LYS A C 1
ATOM 870 O O . LYS A 1 105 ? 17.741 1.463 -67.251 1.00 82.12 105 LYS A O 1
ATOM 875 N N . VAL A 1 106 ? 18.915 1.598 -65.345 1.00 80.06 106 VAL A N 1
ATOM 876 C CA . VAL A 1 106 ? 20.175 2.001 -65.988 1.00 80.06 106 VAL A CA 1
ATOM 877 C C . VAL A 1 106 ? 20.691 0.880 -66.886 1.00 80.06 106 VAL A C 1
ATOM 879 O O . VAL A 1 106 ? 21.017 1.142 -68.035 1.00 80.06 106 VAL A O 1
ATOM 882 N N . PHE A 1 107 ? 20.676 -0.368 -66.412 1.00 79.44 107 PHE A N 1
ATOM 883 C CA . PHE A 1 107 ? 21.139 -1.516 -67.191 1.00 79.44 107 PHE A CA 1
ATOM 884 C C . PHE A 1 107 ? 20.322 -1.725 -68.476 1.00 79.44 107 PHE A C 1
ATOM 886 O O . PHE A 1 107 ? 20.902 -2.019 -69.513 1.00 79.44 107 PHE A O 1
ATOM 893 N N . GLN A 1 108 ? 19.004 -1.495 -68.427 1.00 78.69 108 GLN A N 1
ATOM 894 C CA . GLN A 1 108 ? 18.120 -1.518 -69.602 1.00 78.69 108 GLN A CA 1
ATOM 895 C C . GLN A 1 108 ? 18.352 -0.364 -70.590 1.00 78.69 108 GLN A C 1
ATOM 897 O O . GLN A 1 108 ? 17.910 -0.453 -71.726 1.00 78.69 108 GLN A O 1
ATOM 902 N N . LEU A 1 109 ? 18.977 0.732 -70.156 1.00 77.56 109 LEU A N 1
ATOM 903 C CA . LEU A 1 109 ? 19.290 1.893 -70.997 1.00 77.56 109 LEU A CA 1
ATOM 904 C C . LEU A 1 109 ? 20.680 1.796 -71.641 1.00 77.56 109 LEU A C 1
ATOM 906 O O . LEU A 1 109 ? 20.906 2.406 -72.681 1.00 77.56 109 LEU A O 1
ATOM 910 N N . THR A 1 110 ? 21.614 1.070 -71.020 1.00 75.69 110 THR A N 1
ATOM 911 C CA . THR A 1 110 ? 22.967 0.831 -71.561 1.00 75.69 110 THR A CA 1
ATOM 912 C C . THR A 1 110 ? 23.089 -0.385 -72.481 1.00 75.69 110 THR A C 1
ATOM 914 O O . THR A 1 110 ? 24.144 -0.536 -73.094 1.00 75.69 110 THR A O 1
ATOM 917 N N . TRP A 1 111 ? 22.069 -1.244 -72.564 1.00 61.19 111 TRP A N 1
ATOM 918 C CA . TRP A 1 111 ? 22.034 -2.422 -73.440 1.00 61.19 111 TRP A CA 1
ATOM 919 C C . TRP A 1 111 ? 21.033 -2.222 -74.574 1.00 61.19 111 TRP A C 1
ATOM 921 O O . TRP A 1 111 ? 21.416 -2.450 -75.742 1.00 61.19 111 TRP A O 1
#

Radius of gyration: 45.63 Å; chains: 1; bounding box: 81×11×132 Å

Sequence (111 aa):
MAIHITARGIFRCFRKILSIVFTVLFCDLLLRISFMLLFFILLPFFIIYDHVIPSFWLFARSMQPILDTFFGRLLPSLFALVLSLLPPVVVFFFTKRILIPLSLKVFQLTW